Protein AF-A0A6B3F5H6-F1 (afdb_monomer_lite)

pLDDT: mean 73.58, std 11.64, range [49.06, 97.81]

Foldseek 3Di:
DVLVVQQVVQVVLLVVVQVCVVVVHDDALVVVQVVDPPPWWKWKFDPPDPIHIHHDDDPDDWRWDWDAHPNGIIMITIDDCVVVVVVVVVVVVVVVVVVVVVVVVVVVVVVVVCVVPVVPVVVVVVVVVD

Structure (mmCIF, N/CA/C/O backbone):
data_AF-A0A6B3F5H6-F1
#
_entry.id   AF-A0A6B3F5H6-F1
#
loop_
_atom_site.group_PDB
_atom_site.id
_atom_site.type_symbol
_atom_site.label_atom_id
_atom_site.label_alt_id
_atom_site.label_comp_id
_atom_site.label_asym_id
_atom_site.label_entity_id
_atom_site.l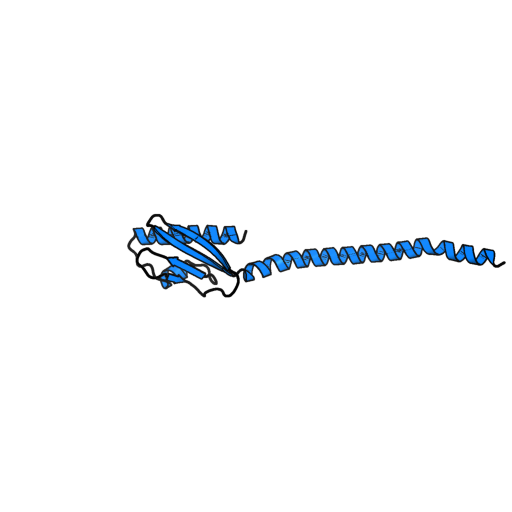abel_seq_id
_atom_site.pdbx_PDB_ins_code
_atom_site.Cartn_x
_atom_site.Cartn_y
_atom_site.Cartn_z
_atom_site.occupancy
_atom_site.B_iso_or_equiv
_atom_site.auth_seq_id
_atom_site.auth_comp_id
_atom_site.auth_asym_id
_atom_site.auth_atom_id
_atom_site.pdbx_PDB_model_num
ATOM 1 N N . SER A 1 1 ? 6.099 6.264 1.055 1.00 64.81 1 SER A N 1
ATOM 2 C CA . SER A 1 1 ? 6.000 4.924 0.421 1.00 64.81 1 SER A CA 1
ATOM 3 C C . SER A 1 1 ? 4.671 4.258 0.801 1.00 64.81 1 SER A C 1
ATOM 5 O O . SER A 1 1 ? 3.992 4.781 1.673 1.00 64.81 1 SER A O 1
ATOM 7 N N . ALA A 1 2 ? 4.244 3.155 0.161 1.00 65.62 2 ALA A N 1
ATOM 8 C CA . ALA A 1 2 ? 2.980 2.483 0.527 1.00 65.62 2 ALA A CA 1
ATOM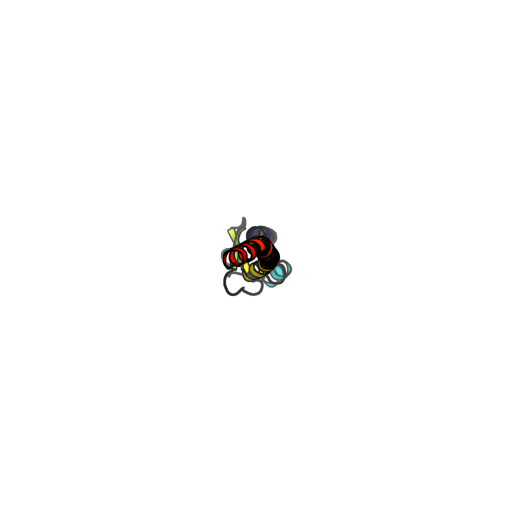 9 C C . ALA A 1 2 ? 2.983 1.979 1.984 1.00 65.62 2 ALA A C 1
ATOM 11 O O . ALA A 1 2 ? 1.969 2.083 2.662 1.00 65.62 2 ALA A O 1
ATOM 12 N N . GLN A 1 3 ? 4.147 1.536 2.476 1.00 67.75 3 GLN A N 1
ATOM 13 C CA . GLN A 1 3 ? 4.363 1.188 3.883 1.00 67.75 3 GLN A CA 1
ATOM 14 C C . GLN A 1 3 ? 4.172 2.402 4.809 1.00 67.75 3 GLN A C 1
ATOM 16 O O . GLN A 1 3 ? 3.402 2.347 5.752 1.00 67.75 3 GLN A O 1
ATOM 21 N N . GLU A 1 4 ? 4.787 3.539 4.482 1.00 70.44 4 GLU A N 1
ATOM 22 C CA . GLU A 1 4 ? 4.655 4.785 5.263 1.00 70.44 4 GLU A CA 1
ATOM 23 C C . GLU A 1 4 ? 3.205 5.265 5.399 1.00 70.44 4 GLU A C 1
ATOM 25 O O . GLU A 1 4 ? 2.834 5.839 6.421 1.00 70.44 4 GLU A O 1
ATOM 30 N N . ARG A 1 5 ? 2.380 5.045 4.365 1.00 70.69 5 ARG A N 1
ATOM 31 C CA . ARG A 1 5 ? 0.956 5.395 4.415 1.00 70.69 5 ARG A CA 1
ATOM 32 C C . ARG A 1 5 ? 0.195 4.503 5.389 1.00 70.69 5 ARG A C 1
ATOM 34 O O . ARG A 1 5 ? -0.552 5.036 6.199 1.00 70.69 5 ARG A O 1
ATOM 41 N N . VAL A 1 6 ? 0.381 3.179 5.326 1.00 74.19 6 VAL A N 1
ATOM 42 C CA . VAL A 1 6 ? -0.299 2.266 6.262 1.00 74.19 6 VAL A CA 1
ATOM 43 C C . VAL A 1 6 ? 0.185 2.456 7.697 1.00 74.19 6 VAL A C 1
ATOM 45 O O . VAL A 1 6 ? -0.627 2.362 8.610 1.00 74.19 6 VAL A O 1
ATOM 48 N N . ASP A 1 7 ? 1.460 2.796 7.899 1.00 73.50 7 ASP A N 1
ATOM 49 C CA . ASP A 1 7 ? 2.006 3.121 9.220 1.00 73.50 7 ASP A CA 1
ATOM 50 C C . ASP A 1 7 ? 1.370 4.412 9.768 1.00 73.50 7 ASP A C 1
ATOM 52 O O . ASP A 1 7 ? 0.857 4.430 10.885 1.00 73.50 7 ASP A O 1
ATOM 56 N N . SER A 1 8 ? 1.310 5.475 8.956 1.00 80.62 8 SER A N 1
ATOM 57 C CA . SER A 1 8 ? 0.677 6.747 9.349 1.00 80.62 8 SER A CA 1
ATOM 58 C C . SER A 1 8 ? -0.807 6.578 9.686 1.00 80.62 8 SER A C 1
ATOM 60 O O . SER A 1 8 ? -1.310 7.192 10.627 1.00 80.62 8 SER A O 1
ATOM 62 N N . GLU A 1 9 ? -1.514 5.728 8.941 1.00 76.69 9 GLU A N 1
ATOM 63 C CA . GLU A 1 9 ? -2.921 5.437 9.208 1.00 76.69 9 GLU A CA 1
ATOM 64 C C . GLU A 1 9 ? -3.129 4.532 10.421 1.00 76.69 9 GLU A C 1
ATOM 66 O O . GLU A 1 9 ? -4.072 4.750 11.179 1.00 76.69 9 GLU A O 1
ATOM 71 N N . ALA A 1 10 ? -2.241 3.567 10.672 1.00 77.56 10 ALA A N 1
ATOM 72 C CA . ALA A 1 10 ? -2.280 2.784 11.904 1.00 77.56 10 ALA A CA 1
ATOM 73 C C . ALA A 1 10 ? -2.126 3.690 13.137 1.00 77.56 10 ALA A C 1
ATOM 75 O O . ALA A 1 10 ? -2.899 3.556 14.085 1.00 77.56 10 ALA A O 1
ATOM 76 N N . VAL A 1 11 ? -1.215 4.669 13.090 1.00 82.81 11 VAL A N 1
ATOM 77 C CA . VAL A 1 11 ? -1.050 5.679 14.151 1.00 82.81 11 VAL A CA 1
ATOM 78 C C . VAL A 1 11 ? -2.315 6.530 14.315 1.00 82.81 11 VAL A C 1
ATOM 80 O O . VAL A 1 11 ? -2.778 6.737 15.439 1.00 82.81 11 VAL A O 1
ATOM 83 N N . ARG A 1 12 ? -2.917 6.996 13.211 1.00 82.62 12 ARG A N 1
ATOM 84 C CA . ARG A 1 12 ? -4.155 7.793 13.251 1.00 82.62 12 ARG A CA 1
ATOM 85 C C . ARG A 1 12 ? -5.312 7.010 13.873 1.00 82.62 12 ARG A C 1
ATOM 87 O O . ARG A 1 12 ? -5.997 7.528 14.752 1.00 82.62 12 ARG A O 1
ATOM 94 N N . LEU A 1 13 ? -5.509 5.763 13.447 1.00 80.31 13 LEU A N 1
ATOM 95 C CA . LEU A 1 13 ? -6.569 4.895 13.957 1.00 80.31 13 LEU A CA 1
ATOM 96 C C . LEU A 1 13 ? -6.367 4.548 15.434 1.00 80.31 13 LEU A C 1
ATOM 98 O O . LEU A 1 13 ? -7.345 4.560 16.176 1.00 80.31 13 LEU A O 1
ATOM 102 N N . VAL A 1 14 ? -5.129 4.301 15.882 1.00 82.25 14 VAL A N 1
ATOM 103 C CA . VAL A 1 14 ? -4.830 4.127 17.314 1.00 82.25 14 VAL A CA 1
ATOM 104 C C . VAL A 1 14 ? -5.223 5.367 18.107 1.00 82.25 14 VAL A C 1
ATOM 106 O O . VAL A 1 14 ? -5.924 5.233 19.099 1.00 82.25 14 VAL A O 1
ATOM 109 N N . SER A 1 15 ? -4.861 6.570 17.653 1.00 81.19 15 SER A N 1
ATOM 110 C CA . SER A 1 15 ? -5.198 7.808 18.370 1.00 81.19 15 SER A CA 1
ATOM 111 C C . SER A 1 15 ? -6.713 8.040 18.489 1.00 81.19 15 SER A C 1
ATOM 113 O O . SER A 1 15 ? -7.195 8.495 19.529 1.00 81.19 15 SER A O 1
ATOM 115 N N . ILE A 1 16 ? -7.484 7.683 17.454 1.00 80.69 16 ILE A N 1
ATOM 116 C CA . ILE A 1 16 ? -8.955 7.754 17.481 1.00 80.69 16 ILE A CA 1
ATOM 117 C C . ILE A 1 16 ? -9.534 6.722 18.457 1.00 80.69 16 ILE A C 1
ATOM 119 O O . ILE A 1 16 ? -10.451 7.038 19.216 1.00 80.69 16 ILE A O 1
ATOM 123 N N . VAL A 1 17 ? -9.015 5.492 18.435 1.00 80.25 17 VAL A N 1
ATOM 124 C CA . VAL A 1 17 ? -9.451 4.411 19.331 1.00 80.25 17 VAL A CA 1
ATOM 125 C C . VAL A 1 17 ? -9.141 4.753 20.789 1.00 80.25 17 VAL A C 1
ATOM 127 O O . VAL A 1 17 ? -10.027 4.618 21.629 1.00 80.25 17 VAL A O 1
ATOM 130 N N . ASP A 1 18 ? -7.943 5.260 21.069 1.00 79.06 18 ASP A N 1
ATOM 131 C CA . ASP A 1 18 ? -7.502 5.682 22.400 1.00 79.06 18 ASP A CA 1
ATOM 132 C C . ASP A 1 18 ? -8.368 6.833 22.941 1.00 79.06 18 ASP A C 1
ATOM 134 O O . ASP A 1 18 ? -8.939 6.739 24.028 1.00 79.06 18 ASP A O 1
ATOM 138 N N . SER A 1 19 ? -8.618 7.862 22.121 1.00 78.62 19 SER A N 1
ATOM 139 C CA . SER A 1 19 ? -9.503 8.981 22.487 1.00 78.62 19 SER A CA 1
ATOM 140 C C . SER A 1 19 ? -10.921 8.519 22.856 1.00 78.62 19 SER A C 1
ATOM 142 O O . SER A 1 19 ? -11.530 9.052 23.784 1.00 78.62 19 SER A O 1
ATOM 144 N N . ARG A 1 20 ? -11.456 7.511 22.153 1.00 75.25 20 ARG A N 1
ATOM 145 C CA . ARG A 1 20 ? -12.794 6.954 22.425 1.00 75.25 20 ARG A CA 1
ATOM 146 C C . ARG A 1 20 ? -12.820 6.005 23.621 1.00 75.25 20 ARG A C 1
ATOM 148 O O . ARG A 1 20 ? -13.818 5.980 24.336 1.00 75.25 20 ARG A O 1
ATOM 155 N N . LEU A 1 21 ? -11.740 5.258 23.855 1.00 76.31 21 LEU A N 1
ATOM 156 C CA . LEU A 1 21 ? -11.552 4.447 25.062 1.00 76.31 21 LEU A CA 1
ATOM 157 C C . LEU A 1 21 ? -11.557 5.327 26.313 1.00 76.31 21 LEU A C 1
ATOM 159 O O . LEU A 1 21 ? -12.248 5.001 27.276 1.00 76.31 21 LEU A O 1
ATOM 163 N N . ILE A 1 22 ? -10.844 6.457 26.271 1.00 73.75 22 ILE A N 1
ATOM 164 C CA . ILE A 1 22 ? -10.806 7.448 27.356 1.00 73.75 22 ILE A CA 1
ATOM 165 C C . ILE A 1 22 ? -12.197 8.050 27.606 1.00 73.75 22 ILE A C 1
ATOM 167 O O . ILE A 1 22 ? -12.560 8.306 28.752 1.00 73.75 22 ILE A O 1
ATOM 171 N N . ALA A 1 23 ? -12.987 8.255 26.550 1.00 73.25 23 ALA A N 1
ATOM 172 C CA . ALA A 1 23 ? -14.342 8.798 26.635 1.00 73.25 23 ALA A CA 1
ATOM 173 C C . ALA A 1 23 ? -15.424 7.765 27.031 1.00 73.25 23 ALA A C 1
ATOM 175 O O . ALA A 1 23 ? -16.599 8.122 27.082 1.00 73.25 23 ALA A O 1
ATOM 176 N N . GLU A 1 24 ? -15.056 6.499 27.285 1.00 64.94 24 GLU A N 1
ATOM 177 C CA . GLU A 1 24 ? -15.977 5.371 27.531 1.00 64.94 24 GLU A CA 1
ATOM 178 C C . GLU A 1 24 ? -17.055 5.190 26.439 1.00 64.94 24 GLU A C 1
ATOM 180 O O . GLU A 1 24 ? -18.119 4.602 26.660 1.00 64.94 24 GLU A O 1
ATOM 185 N N . GLU A 1 25 ? -16.784 5.672 25.225 1.00 67.44 25 GLU A N 1
ATOM 186 C CA . GLU A 1 25 ? -17.715 5.560 24.108 1.00 67.44 25 GLU A CA 1
ATOM 187 C C . GLU A 1 25 ? -17.730 4.136 23.535 1.00 67.44 25 GLU A C 1
ATOM 189 O O . GLU A 1 25 ? -16.749 3.388 23.582 1.00 67.44 25 GLU A O 1
ATOM 194 N N . GLN A 1 26 ? -18.866 3.735 22.955 1.00 68.31 26 GLN A N 1
ATOM 195 C CA . GLN A 1 26 ? -18.965 2.424 22.321 1.00 68.31 26 GLN A CA 1
ATOM 196 C C . GLN A 1 26 ? -18.099 2.369 21.061 1.00 68.31 26 GLN A C 1
ATOM 198 O O . GLN A 1 26 ? -18.303 3.120 20.112 1.00 68.31 26 GLN A O 1
ATOM 203 N N . ILE A 1 27 ? -17.158 1.426 21.037 1.00 69.12 27 ILE A N 1
ATOM 204 C CA . ILE A 1 27 ? -16.327 1.141 19.869 1.00 69.12 27 ILE A CA 1
ATOM 205 C C . ILE A 1 27 ? -16.995 0.017 19.079 1.00 69.12 27 ILE A C 1
ATOM 207 O O . ILE A 1 27 ? -16.937 -1.151 19.468 1.00 69.12 27 ILE A O 1
ATOM 211 N N . THR A 1 28 ? -17.651 0.377 17.977 1.00 70.38 28 THR A N 1
ATOM 212 C CA . THR A 1 28 ? -18.288 -0.559 17.040 1.00 70.38 28 THR A CA 1
ATOM 213 C C . THR A 1 28 ? -17.707 -0.406 15.637 1.00 70.38 28 THR A C 1
ATOM 215 O O . THR A 1 28 ? -17.124 0.623 15.288 1.00 70.38 28 THR A O 1
ATOM 218 N N . SER A 1 29 ? -17.862 -1.445 14.813 1.00 69.88 29 SER A N 1
ATOM 219 C CA . SER A 1 29 ? -17.398 -1.442 13.422 1.00 69.88 29 SER A CA 1
ATOM 220 C C . SER A 1 29 ? -18.057 -0.348 12.579 1.00 69.88 29 SER A C 1
ATOM 222 O O . SER A 1 29 ? -17.409 0.174 11.681 1.00 69.88 29 SER A O 1
ATOM 224 N N . GLU A 1 30 ? -19.306 0.029 12.869 1.00 69.88 30 GLU A N 1
ATOM 225 C CA . GLU A 1 30 ? -20.026 1.100 12.164 1.00 69.88 30 GLU A CA 1
ATOM 226 C C . GLU A 1 30 ? -19.425 2.479 12.437 1.00 69.88 30 GLU A C 1
ATOM 228 O O . GLU A 1 30 ? -19.160 3.217 11.495 1.00 69.88 30 GLU A O 1
ATOM 233 N N . ILE A 1 31 ? -19.107 2.796 13.696 1.00 71.94 31 ILE A N 1
ATOM 234 C CA . ILE A 1 31 ? -18.503 4.088 14.062 1.00 71.94 31 ILE A CA 1
ATOM 235 C C . ILE A 1 31 ? -17.094 4.217 13.476 1.00 71.94 31 ILE A C 1
ATOM 237 O O . ILE A 1 31 ? -16.686 5.292 13.039 1.00 71.94 31 ILE A O 1
ATOM 241 N N . LEU A 1 32 ? -16.338 3.117 13.471 1.00 71.31 32 LEU A N 1
ATOM 242 C CA . LEU A 1 32 ? -14.990 3.106 12.911 1.00 71.31 32 LEU A CA 1
ATOM 243 C C . LEU A 1 32 ? -14.992 3.074 11.379 1.00 71.31 32 LEU A C 1
ATOM 245 O O . LEU A 1 32 ? -14.034 3.545 10.774 1.00 71.31 32 LEU A O 1
ATOM 249 N N . ARG A 1 33 ? -16.055 2.572 10.736 1.00 70.06 33 ARG A N 1
ATOM 250 C CA . ARG A 1 33 ? -16.186 2.573 9.272 1.00 70.06 33 ARG A CA 1
ATOM 251 C C . ARG A 1 33 ? -16.214 3.992 8.706 1.00 70.06 33 ARG A C 1
ATOM 253 O O . ARG A 1 33 ? -15.579 4.213 7.685 1.00 70.06 33 ARG A O 1
ATOM 260 N N . ASP A 1 34 ? -16.844 4.941 9.396 1.00 69.88 34 ASP A N 1
ATOM 261 C CA . ASP A 1 34 ? -16.865 6.356 8.986 1.00 69.88 34 ASP A CA 1
ATOM 262 C C . ASP A 1 34 ? -15.498 7.054 9.131 1.00 69.88 34 ASP A C 1
ATOM 264 O O . ASP A 1 34 ? -15.314 8.172 8.654 1.00 69.88 34 ASP A O 1
ATOM 268 N N . GLN A 1 35 ? -14.538 6.421 9.813 1.00 68.12 35 GLN A N 1
ATOM 269 C CA . GLN A 1 35 ? -13.195 6.959 10.058 1.00 68.12 35 GLN A CA 1
ATOM 270 C C . GLN A 1 35 ? -12.108 6.271 9.221 1.00 68.12 35 GLN A C 1
ATOM 272 O O . GLN A 1 35 ? -10.970 6.734 9.195 1.00 68.12 35 GLN A O 1
ATOM 277 N N . VAL A 1 36 ? -12.434 5.163 8.551 1.00 67.31 36 VAL A N 1
ATOM 278 C CA . VAL A 1 36 ? -11.514 4.436 7.670 1.00 67.31 36 VAL A CA 1
ATOM 279 C C . VAL A 1 36 ? -11.784 4.871 6.230 1.00 67.31 36 VAL A C 1
ATOM 281 O O . VAL A 1 36 ? -12.918 4.792 5.768 1.00 67.31 36 VAL A O 1
ATOM 284 N N . GLU A 1 37 ? -10.746 5.316 5.511 1.00 65.12 37 GLU A N 1
ATOM 285 C CA . GLU A 1 37 ? -10.867 5.683 4.091 1.00 65.12 37 GLU A CA 1
ATOM 286 C C . GLU A 1 37 ? -11.519 4.554 3.267 1.00 65.12 37 GLU A C 1
ATOM 288 O O . GLU A 1 37 ? -11.209 3.368 3.445 1.00 65.12 37 GLU A O 1
ATOM 293 N N . GLU A 1 38 ? -12.417 4.930 2.347 1.00 65.12 38 GLU A N 1
ATOM 294 C CA . GLU A 1 38 ? -13.160 3.988 1.505 1.00 65.12 38 GLU A CA 1
ATOM 295 C C . GLU A 1 38 ? -12.219 3.008 0.780 1.00 65.12 38 GLU A C 1
ATOM 297 O O . GLU A 1 38 ? -11.224 3.394 0.166 1.00 65.12 38 GLU A O 1
ATOM 302 N N . GLY A 1 39 ? -12.543 1.711 0.849 1.00 63.03 39 GLY A N 1
ATOM 303 C CA . GLY A 1 39 ? -11.789 0.641 0.184 1.00 63.03 39 GLY A CA 1
ATOM 304 C C . GLY A 1 39 ? -10.677 -0.014 1.012 1.00 63.03 39 GLY A C 1
ATOM 305 O O . GLY A 1 39 ? -10.003 -0.908 0.498 1.00 63.03 39 GLY A O 1
ATOM 306 N N . ARG A 1 40 ? -10.486 0.371 2.281 1.00 69.75 40 ARG A N 1
ATOM 307 C CA . ARG A 1 40 ? -9.465 -0.222 3.165 1.00 69.75 40 ARG A CA 1
ATOM 308 C C . ARG A 1 40 ? -10.033 -1.201 4.187 1.00 69.75 40 ARG A C 1
ATOM 310 O O . ARG A 1 40 ? -11.224 -1.186 4.495 1.00 69.75 40 ARG A O 1
ATOM 317 N N . TYR A 1 41 ? -9.155 -2.062 4.701 1.00 75.50 41 TYR A N 1
ATOM 318 C CA . TYR A 1 41 ? -9.476 -3.033 5.739 1.00 75.50 41 TYR A CA 1
ATOM 319 C C . TYR A 1 41 ? -8.652 -2.771 6.996 1.00 75.50 41 TYR A C 1
ATOM 321 O O . TYR A 1 41 ? -7.430 -2.631 6.946 1.00 75.50 41 TYR A O 1
ATOM 329 N N . ALA A 1 42 ? -9.326 -2.715 8.138 1.00 78.38 42 ALA A N 1
ATOM 330 C CA . ALA A 1 42 ? -8.687 -2.540 9.433 1.00 78.38 42 ALA A CA 1
ATOM 331 C C . ALA A 1 42 ? -9.260 -3.534 10.442 1.00 78.38 42 ALA A C 1
ATOM 333 O O . ALA A 1 42 ? -10.446 -3.854 10.432 1.00 78.38 42 ALA A O 1
ATOM 334 N N . VAL A 1 43 ? -8.400 -4.021 11.327 1.00 82.25 43 VAL A N 1
ATOM 335 C CA . VAL A 1 43 ? -8.730 -4.936 12.415 1.00 82.25 43 VAL A CA 1
ATOM 336 C C . VAL A 1 43 ? -8.275 -4.302 13.716 1.00 82.25 43 VAL A C 1
ATOM 338 O O . VAL A 1 43 ? -7.079 -4.180 13.979 1.00 82.25 43 VAL A O 1
ATOM 341 N N . VAL A 1 44 ? -9.229 -3.945 14.565 1.00 80.00 44 VAL A N 1
ATOM 342 C CA . VAL A 1 44 ? -8.951 -3.436 15.908 1.00 80.00 44 VAL A CA 1
ATOM 34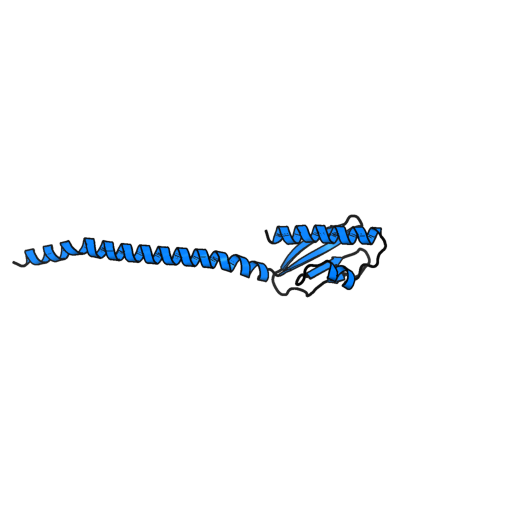3 C C . VAL A 1 44 ? -9.060 -4.584 16.903 1.00 80.00 44 VAL A C 1
ATOM 345 O O . VAL A 1 44 ? -10.079 -5.267 16.985 1.00 80.00 44 VAL A O 1
ATOM 348 N N . ARG A 1 45 ? -8.001 -4.816 17.675 1.00 79.81 45 ARG A N 1
ATOM 349 C CA . ARG A 1 45 ? -7.949 -5.810 18.750 1.00 79.81 45 ARG A CA 1
ATOM 350 C C . ARG A 1 45 ? -7.878 -5.101 20.092 1.00 79.81 45 ARG A C 1
ATOM 352 O O . ARG A 1 45 ? -6.837 -4.557 20.454 1.00 79.81 45 ARG A O 1
ATOM 359 N N . LEU A 1 46 ? -8.967 -5.172 20.849 1.00 77.31 46 LEU A N 1
ATOM 360 C CA . LEU A 1 46 ? -9.003 -4.703 22.230 1.00 77.31 46 LEU A CA 1
ATOM 361 C C . LEU A 1 46 ? -8.761 -5.864 23.198 1.00 77.31 46 LEU A C 1
ATOM 363 O O . LEU A 1 46 ? -9.096 -7.020 22.922 1.00 77.31 46 LEU A O 1
ATOM 367 N N . ARG A 1 47 ? -8.194 -5.558 24.365 1.00 71.38 47 ARG A N 1
ATOM 368 C CA . ARG A 1 47 ? -7.999 -6.546 25.429 1.00 71.38 47 ARG A CA 1
ATOM 369 C C . ARG A 1 47 ? -9.370 -7.017 25.939 1.00 71.38 47 ARG A C 1
ATOM 371 O O . ARG A 1 47 ? -10.231 -6.200 26.247 1.00 71.38 47 ARG A O 1
ATOM 378 N N . ASN A 1 48 ? -9.575 -8.334 26.026 1.00 71.00 48 ASN A N 1
ATOM 379 C CA . ASN A 1 48 ? -10.824 -8.979 26.474 1.00 71.00 48 ASN A CA 1
ATOM 380 C C . ASN A 1 48 ? -12.068 -8.741 25.594 1.00 71.00 48 ASN A C 1
ATOM 382 O O . ASN A 1 48 ? -13.193 -8.935 26.055 1.00 71.00 48 ASN A O 1
ATOM 386 N N . ARG A 1 49 ? -11.897 -8.347 24.328 1.00 74.50 49 ARG A N 1
ATOM 387 C CA . ARG A 1 49 ? -12.996 -8.215 23.358 1.00 74.50 49 ARG A CA 1
ATOM 388 C C . ARG A 1 49 ? -12.667 -8.994 22.081 1.00 74.50 49 ARG A C 1
ATOM 390 O O . ARG A 1 49 ? -11.488 -9.161 21.761 1.00 74.50 49 ARG A O 1
ATOM 397 N N . PRO A 1 50 ? -13.682 -9.469 21.338 1.00 74.75 50 PRO A N 1
ATOM 398 C CA . PRO A 1 50 ? -13.451 -10.004 20.005 1.00 74.75 50 PRO A CA 1
ATOM 399 C C . PRO A 1 50 ? -12.871 -8.915 19.081 1.00 74.75 50 PRO A C 1
ATOM 401 O O . PRO A 1 50 ? -13.187 -7.735 19.260 1.00 74.75 50 PRO A O 1
ATOM 404 N N . PRO A 1 51 ? -12.019 -9.292 18.110 1.00 79.50 51 PRO A N 1
ATOM 405 C CA . PRO A 1 51 ? -11.498 -8.361 17.118 1.00 79.50 51 PRO A CA 1
ATOM 406 C C . PRO A 1 51 ? -12.640 -7.721 16.326 1.00 79.50 51 PRO A C 1
ATOM 408 O O . PRO A 1 51 ? -13.581 -8.401 15.919 1.00 79.50 51 PRO A O 1
ATOM 411 N N . ILE A 1 52 ? -12.534 -6.415 16.103 1.00 79.38 52 ILE A N 1
ATOM 412 C CA . ILE A 1 52 ? -13.482 -5.636 15.312 1.00 79.38 52 ILE A CA 1
ATOM 413 C C . ILE A 1 52 ? -12.886 -5.477 13.918 1.00 79.38 52 ILE A C 1
ATOM 415 O O . ILE A 1 52 ? -11.850 -4.834 13.754 1.00 79.38 52 ILE A O 1
ATOM 419 N N . GLU A 1 53 ? -13.532 -6.081 12.928 1.00 81.19 53 GLU A N 1
ATOM 420 C CA . GLU A 1 53 ? -13.151 -5.970 11.521 1.00 81.19 53 GLU A CA 1
ATOM 421 C C . GLU A 1 53 ? -13.931 -4.830 10.856 1.00 81.19 53 GLU A C 1
ATOM 423 O O . GLU A 1 53 ? -15.144 -4.690 11.036 1.00 81.19 53 GLU A O 1
ATOM 428 N N . ILE A 1 54 ? -13.224 -3.999 10.095 1.00 81.12 54 ILE A N 1
ATOM 429 C CA . ILE A 1 54 ? -13.760 -2.824 9.411 1.00 81.12 54 ILE A CA 1
ATOM 430 C C . ILE A 1 54 ? -13.396 -2.935 7.935 1.00 81.12 54 ILE A C 1
ATOM 432 O O . ILE A 1 54 ? -12.240 -3.169 7.588 1.00 81.12 54 ILE A O 1
ATOM 436 N N . GLY A 1 55 ? -14.386 -2.738 7.066 1.00 78.06 55 GLY A N 1
ATOM 437 C CA . GLY A 1 55 ? -14.212 -2.811 5.616 1.00 78.06 55 GLY A CA 1
ATOM 438 C C . GLY A 1 55 ? -14.293 -4.234 5.059 1.00 78.06 55 GLY A C 1
ATOM 439 O O . GLY A 1 55 ? -14.888 -5.120 5.670 1.00 78.06 55 GLY A O 1
ATOM 440 N N . SER A 1 56 ? -13.741 -4.434 3.860 1.00 76.25 56 SER A N 1
ATOM 441 C CA . SER A 1 56 ? -13.733 -5.732 3.167 1.00 76.25 56 SER A CA 1
ATOM 442 C C . SER A 1 56 ? -12.341 -6.338 3.210 1.00 76.25 56 SER A C 1
ATOM 444 O O . SER A 1 56 ? -11.393 -5.703 2.754 1.00 76.25 56 SER A O 1
ATOM 446 N N . ARG A 1 57 ? -12.216 -7.568 3.722 1.00 72.69 57 ARG A N 1
ATOM 447 C CA . ARG A 1 57 ? -10.922 -8.246 3.832 1.00 72.69 57 ARG A CA 1
ATOM 448 C C . ARG A 1 57 ? -10.253 -8.369 2.451 1.00 72.69 57 ARG A C 1
ATOM 450 O O . ARG A 1 57 ? -10.836 -8.999 1.564 1.00 72.69 57 ARG A O 1
ATOM 457 N N . PRO A 1 58 ? -9.041 -7.822 2.259 1.00 71.06 58 PRO A N 1
ATOM 458 C CA . PRO A 1 58 ? -8.311 -7.970 1.010 1.00 71.06 58 PRO A CA 1
ATOM 459 C C . PRO A 1 58 ? -7.898 -9.431 0.794 1.00 71.06 58 PRO A C 1
ATOM 461 O O . PRO A 1 58 ? -7.491 -10.130 1.722 1.00 71.06 58 PRO A O 1
ATOM 464 N N . GLY A 1 59 ? -8.008 -9.902 -0.448 1.00 64.31 59 GLY A N 1
ATOM 465 C CA . GLY A 1 59 ? -7.482 -11.202 -0.863 1.00 64.31 59 GLY A CA 1
ATOM 466 C C . GLY A 1 59 ? -6.043 -11.092 -1.373 1.00 64.31 59 GLY A C 1
ATOM 467 O O . GLY A 1 59 ? -5.690 -10.107 -2.018 1.00 64.31 59 GLY A O 1
ATOM 468 N N . GLY A 1 60 ? -5.230 -12.126 -1.137 1.00 68.56 60 GLY A N 1
ATOM 469 C CA . GLY A 1 60 ? -3.861 -12.222 -1.660 1.00 68.56 60 GLY A CA 1
ATOM 470 C C . GLY A 1 60 ? -2.798 -11.577 -0.765 1.00 68.56 60 GLY A C 1
ATOM 471 O O . GLY A 1 60 ? -2.916 -11.590 0.458 1.00 68.56 60 GLY A O 1
ATOM 472 N N . ASP A 1 61 ? -1.735 -11.052 -1.380 1.00 64.06 61 ASP A N 1
ATOM 473 C CA . ASP A 1 61 ? -0.644 -10.394 -0.661 1.00 64.06 61 ASP A CA 1
ATOM 474 C C . ASP A 1 61 ? -1.077 -9.016 -0.136 1.00 64.06 61 ASP A C 1
ATOM 476 O O . ASP A 1 61 ? -1.499 -8.138 -0.895 1.00 64.06 61 ASP A O 1
ATOM 480 N N . VAL A 1 62 ? -0.910 -8.799 1.167 1.00 75.56 62 VAL A N 1
ATOM 481 C CA . VAL A 1 62 ? -1.292 -7.559 1.857 1.00 75.56 62 VAL A CA 1
ATOM 482 C C . VAL A 1 62 ? -0.071 -6.864 2.448 1.00 75.56 62 VAL A C 1
ATOM 484 O O . VAL A 1 62 ? 0.882 -7.510 2.891 1.00 75.56 62 VAL A O 1
ATOM 487 N N . ILE A 1 63 ? -0.092 -5.534 2.452 1.00 70.94 63 ILE A N 1
ATOM 488 C CA . ILE A 1 63 ? 0.794 -4.722 3.285 1.00 70.94 63 ILE A CA 1
ATOM 489 C C . ILE A 1 63 ? 0.070 -4.526 4.609 1.00 70.94 63 ILE A C 1
ATOM 491 O O . ILE A 1 63 ? -1.087 -4.115 4.617 1.00 70.94 63 ILE A O 1
ATOM 495 N N . LYS A 1 64 ? 0.736 -4.841 5.718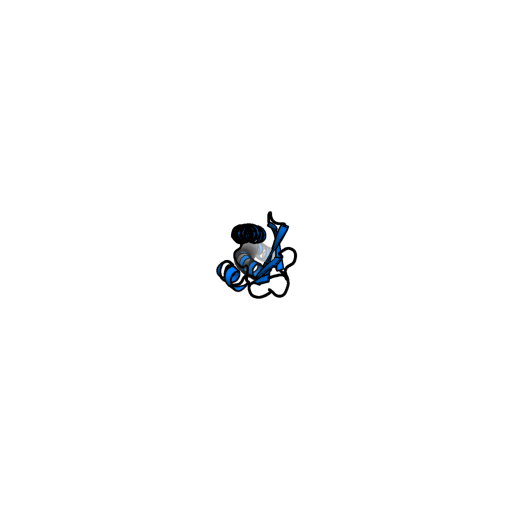 1.00 75.62 64 LYS A N 1
ATOM 496 C CA . LYS A 1 64 ? 0.167 -4.714 7.060 1.00 75.62 64 LYS A CA 1
ATOM 497 C C . LYS A 1 64 ? 1.010 -3.778 7.911 1.00 75.62 64 LYS A C 1
ATOM 499 O O . LYS A 1 64 ? 2.236 -3.884 7.907 1.00 75.62 64 LYS A O 1
ATOM 504 N N . ALA A 1 65 ? 0.339 -2.924 8.667 1.00 76.38 65 ALA A N 1
ATOM 505 C CA . ALA A 1 65 ? 0.917 -2.149 9.755 1.00 76.38 65 ALA A CA 1
ATOM 506 C C . ALA A 1 65 ? 0.206 -2.540 11.050 1.00 76.38 65 ALA A C 1
ATOM 508 O O . ALA A 1 65 ? -0.976 -2.888 11.040 1.00 76.38 65 ALA A O 1
ATOM 509 N N . THR A 1 66 ? 0.925 -2.574 12.168 1.00 78.94 66 THR A N 1
ATOM 510 C CA . THR A 1 66 ? 0.327 -2.858 13.477 1.00 78.94 66 THR A CA 1
ATOM 511 C C . THR A 1 66 ? 0.864 -1.881 14.490 1.00 78.94 66 THR A C 1
ATOM 513 O O . THR A 1 66 ? 2.059 -1.897 14.765 1.00 78.94 66 THR A O 1
ATOM 516 N N . GLU A 1 67 ? -0.040 -1.112 15.080 1.00 80.44 67 GLU A N 1
ATOM 517 C CA . GLU A 1 67 ? 0.274 -0.173 16.144 1.00 80.44 67 GLU A CA 1
ATOM 518 C C . GLU A 1 67 ? -0.400 -0.572 17.451 1.00 80.44 67 GLU A C 1
ATOM 520 O O . GLU A 1 67 ? -1.440 -1.239 17.464 1.00 80.44 67 GLU A O 1
ATOM 525 N N . ARG A 1 68 ? 0.240 -0.214 18.565 1.00 81.12 68 ARG A N 1
ATOM 526 C CA . ARG A 1 68 ? -0.270 -0.472 19.916 1.00 81.12 68 ARG A CA 1
ATOM 527 C C . ARG A 1 68 ? -0.646 0.845 20.571 1.00 81.12 68 ARG A C 1
ATOM 529 O O . ARG A 1 68 ? 0.142 1.782 20.523 1.00 81.12 68 ARG A O 1
ATOM 536 N N . GLY A 1 69 ? -1.819 0.881 21.186 1.00 75.06 69 GLY A N 1
ATOM 537 C CA . GLY A 1 69 ? -2.254 2.022 21.983 1.00 75.06 69 GLY A CA 1
ATOM 538 C C . GLY A 1 69 ? -1.822 1.925 23.442 1.00 75.06 69 GLY A C 1
ATOM 539 O O . GLY A 1 69 ? -1.275 0.908 23.891 1.00 75.06 69 GLY A O 1
ATOM 540 N N . GLU A 1 70 ? -2.049 3.009 24.181 1.00 74.88 70 GLU A N 1
ATOM 541 C CA . GLU A 1 70 ? -1.568 3.184 25.554 1.00 74.88 70 GLU A CA 1
ATOM 542 C C . GLU A 1 70 ? -2.337 2.317 26.563 1.00 74.88 70 GLU A C 1
ATOM 544 O O . GLU A 1 70 ? -1.755 1.829 27.536 1.00 74.88 70 GLU A O 1
ATOM 549 N N . ALA A 1 71 ? -3.613 2.022 26.296 1.00 67.88 71 ALA A N 1
ATOM 550 C CA . ALA A 1 71 ? -4.444 1.149 27.127 1.00 67.88 71 ALA A CA 1
ATOM 551 C C . ALA A 1 71 ? -4.212 -0.359 26.862 1.00 67.88 71 ALA A C 1
ATOM 553 O O . ALA A 1 71 ? -4.816 -1.226 27.510 1.00 67.88 71 ALA A O 1
ATOM 554 N N . GLY A 1 72 ? -3.280 -0.707 25.967 1.00 69.75 72 GLY A N 1
ATOM 555 C CA . GLY A 1 72 ? -2.876 -2.083 25.672 1.00 69.75 72 GLY A CA 1
ATOM 556 C C . GLY A 1 72 ? -3.713 -2.781 24.595 1.00 69.75 72 GLY A C 1
ATOM 557 O O . GLY A 1 72 ? -3.682 -4.015 24.502 1.00 69.75 72 GLY A O 1
ATOM 558 N N . GLU A 1 73 ? -4.455 -2.012 23.808 1.00 76.75 73 GLU A N 1
ATOM 559 C CA . GLU A 1 73 ? -5.085 -2.381 22.548 1.00 76.75 73 GLU A CA 1
ATOM 560 C C . GLU A 1 73 ? -4.083 -2.362 21.384 1.00 76.75 73 GLU A C 1
ATOM 562 O O . GLU A 1 73 ? -3.001 -1.778 21.451 1.00 76.75 73 GLU A O 1
ATOM 567 N N . SER A 1 74 ? -4.434 -3.043 20.297 1.00 77.50 74 SER A N 1
ATOM 568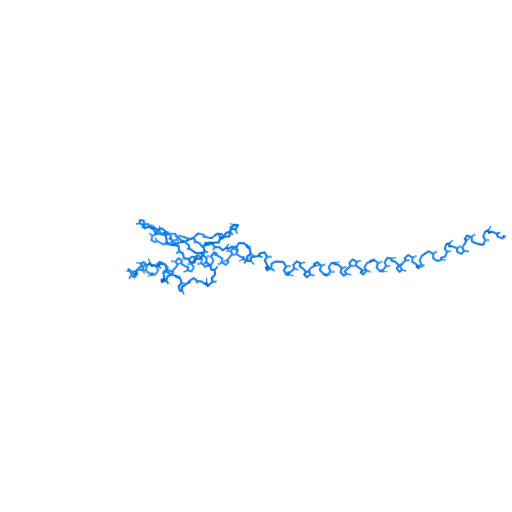 C CA . SER A 1 74 ? -3.639 -3.038 19.070 1.00 77.50 74 SER A CA 1
ATOM 569 C C . SER A 1 74 ? -4.527 -2.865 17.852 1.00 77.50 74 SER A C 1
ATOM 571 O O . SER A 1 74 ? -5.575 -3.499 17.740 1.00 77.50 74 SER A O 1
ATOM 573 N N . VAL A 1 75 ?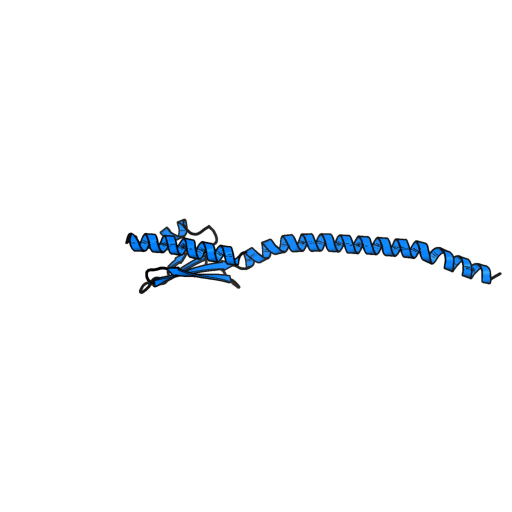 -4.094 -2.025 16.925 1.00 77.69 75 VAL A N 1
ATOM 574 C CA . VAL A 1 75 ? -4.765 -1.781 15.655 1.00 77.69 75 VAL A CA 1
ATOM 575 C C . VAL A 1 75 ? -3.883 -2.340 14.554 1.00 77.69 75 VAL A C 1
ATOM 577 O O . VAL A 1 75 ? -2.720 -1.970 14.425 1.00 77.69 75 VAL A O 1
ATOM 580 N N . THR A 1 76 ? -4.431 -3.250 13.759 1.00 78.62 76 THR A N 1
ATOM 581 C CA . THR A 1 76 ? -3.789 -3.770 12.555 1.00 78.62 76 THR A CA 1
ATOM 582 C C . THR A 1 76 ? -4.522 -3.215 11.346 1.00 78.62 76 THR A C 1
ATOM 584 O O . THR A 1 76 ? -5.717 -3.442 11.197 1.00 78.62 76 THR A O 1
ATOM 587 N N . VAL A 1 77 ? -3.816 -2.519 10.465 1.00 77.06 77 VAL A N 1
ATOM 588 C CA . VAL A 1 77 ? -4.363 -2.025 9.196 1.00 77.06 77 VAL A CA 1
ATOM 589 C C . VAL A 1 77 ? -3.778 -2.867 8.074 1.00 77.06 77 VAL A C 1
ATOM 591 O O . VAL A 1 77 ? -2.566 -3.096 8.054 1.00 77.06 77 VAL A O 1
ATOM 594 N N . GLU A 1 78 ? -4.620 -3.344 7.158 1.00 73.75 78 GLU A N 1
ATOM 595 C CA . GLU A 1 78 ? -4.184 -4.120 5.998 1.00 73.75 78 GLU A CA 1
ATOM 596 C C . GLU A 1 78 ? -4.629 -3.429 4.702 1.00 73.75 78 GLU A C 1
ATOM 598 O O . GLU A 1 78 ? -5.801 -3.103 4.506 1.00 73.75 78 GLU A O 1
ATOM 603 N N . GLU A 1 79 ? -3.682 -3.231 3.787 1.00 66.06 79 GLU A N 1
ATOM 604 C CA . GLU A 1 79 ? -3.925 -2.682 2.453 1.00 66.06 79 GLU A CA 1
ATOM 605 C C . GLU A 1 79 ? -3.524 -3.722 1.387 1.00 66.06 79 GLU A C 1
ATOM 607 O O . GLU A 1 79 ? -2.439 -4.312 1.475 1.00 66.06 79 GLU A O 1
ATOM 612 N N . PRO A 1 80 ? -4.363 -3.987 0.368 1.00 64.56 80 PRO A N 1
ATOM 613 C CA . PRO A 1 80 ? -4.019 -4.927 -0.697 1.00 64.56 80 PRO A CA 1
ATOM 614 C C . PRO A 1 80 ? -2.806 -4.443 -1.512 1.00 64.56 80 PRO A C 1
ATOM 616 O O . PRO A 1 80 ? -2.787 -3.322 -2.021 1.00 64.56 80 PRO A O 1
ATOM 619 N N . ARG A 1 81 ? -1.804 -5.313 -1.738 1.00 60.34 81 ARG A N 1
ATOM 620 C CA . ARG A 1 81 ? -0.627 -4.982 -2.577 1.00 60.34 81 ARG A CA 1
ATOM 621 C C . ARG A 1 81 ? -0.973 -4.720 -4.044 1.00 60.34 81 ARG A C 1
ATOM 623 O O . ARG A 1 81 ? -0.183 -4.083 -4.743 1.00 60.34 81 ARG A O 1
ATOM 630 N N . SER A 1 82 ? -2.137 -5.179 -4.507 1.00 52.50 82 SER A N 1
ATOM 631 C CA . SER A 1 82 ? -2.605 -5.006 -5.888 1.00 52.50 82 SER A CA 1
ATOM 632 C C . SER A 1 82 ? -2.839 -3.544 -6.279 1.00 52.50 82 SER A C 1
ATOM 634 O O . SER A 1 82 ? -2.686 -3.200 -7.451 1.00 52.50 82 SER A O 1
ATOM 636 N N . GLU A 1 83 ? -3.156 -2.667 -5.321 1.00 51.94 83 GLU A N 1
ATOM 637 C CA . GLU A 1 83 ? -3.262 -1.219 -5.566 1.00 51.94 83 GLU A CA 1
ATOM 638 C C . GLU A 1 83 ? -1.882 -0.597 -5.846 1.00 51.94 83 GLU A C 1
ATOM 640 O O . GLU A 1 83 ? -1.729 0.236 -6.738 1.00 51.94 83 GLU A O 1
ATOM 645 N N . VAL A 1 84 ? -0.830 -1.093 -5.187 1.00 51.53 84 VAL A N 1
ATOM 646 C CA . VAL A 1 84 ? 0.556 -0.641 -5.404 1.00 51.53 84 VAL A CA 1
ATOM 647 C C . VAL A 1 84 ? 1.102 -1.106 -6.760 1.00 51.53 84 VAL A C 1
ATOM 649 O O . VAL A 1 84 ? 1.884 -0.396 -7.394 1.00 51.53 84 VAL A O 1
ATOM 652 N N . THR A 1 85 ? 0.676 -2.275 -7.254 1.00 50.41 85 THR A N 1
ATOM 653 C CA . THR A 1 85 ? 1.161 -2.812 -8.540 1.00 50.41 85 THR A CA 1
ATOM 654 C C . THR A 1 85 ? 0.668 -1.994 -9.741 1.00 50.41 85 THR A C 1
ATOM 656 O O . THR A 1 85 ? 1.380 -1.888 -10.741 1.00 50.41 85 THR A O 1
ATOM 659 N N . ARG A 1 86 ? -0.510 -1.360 -9.643 1.00 51.97 86 ARG A N 1
ATOM 660 C CA . ARG A 1 86 ? -1.053 -0.480 -10.695 1.00 51.97 86 ARG A CA 1
ATOM 661 C C . ARG A 1 86 ? -0.290 0.841 -10.818 1.00 51.97 86 ARG A C 1
ATOM 663 O O . ARG A 1 86 ? -0.039 1.292 -11.934 1.00 51.97 86 ARG A O 1
ATOM 670 N N . GLU A 1 87 ? 0.117 1.428 -9.696 1.00 52.56 87 GLU A N 1
ATOM 671 C CA . GLU A 1 87 ? 0.813 2.723 -9.669 1.00 52.56 87 GLU A CA 1
ATOM 672 C C . GLU A 1 87 ? 2.228 2.621 -10.267 1.00 52.56 87 GLU A C 1
ATOM 674 O O . GLU A 1 87 ? 2.623 3.427 -11.111 1.00 52.56 87 GLU A O 1
ATOM 679 N N . VAL A 1 88 ? 2.978 1.571 -9.907 1.00 59.62 88 VAL A N 1
ATOM 680 C CA . VAL A 1 88 ? 4.338 1.345 -10.433 1.00 59.62 88 VAL A CA 1
ATOM 681 C C . VAL A 1 88 ? 4.312 0.920 -11.907 1.00 59.62 88 VAL A C 1
ATOM 683 O O . VAL A 1 88 ? 5.213 1.278 -12.670 1.00 59.62 88 VAL A O 1
ATOM 686 N N . GLY A 1 89 ? 3.256 0.221 -12.341 1.00 61.12 89 GLY A N 1
ATOM 687 C CA . GLY A 1 89 ? 3.080 -0.196 -13.733 1.00 61.12 89 GLY A CA 1
ATOM 688 C C . GLY A 1 89 ? 3.079 0.974 -14.722 1.00 61.12 89 GLY A C 1
ATOM 689 O O . GLY A 1 89 ? 3.697 0.880 -15.783 1.00 61.12 89 GLY A O 1
ATOM 690 N N . ARG A 1 90 ? 2.468 2.110 -14.356 1.00 72.19 90 ARG A N 1
ATOM 691 C CA . ARG A 1 90 ? 2.426 3.314 -15.204 1.00 72.19 90 ARG A CA 1
ATOM 692 C C . ARG A 1 90 ? 3.818 3.905 -15.440 1.00 72.19 90 ARG A C 1
ATOM 694 O O . ARG A 1 90 ? 4.164 4.218 -16.576 1.00 72.19 90 ARG A O 1
ATOM 701 N N . THR A 1 91 ? 4.636 4.015 -14.395 1.00 75.25 91 THR A N 1
ATOM 702 C CA . THR A 1 91 ? 6.004 4.551 -14.511 1.00 75.25 91 THR A CA 1
ATOM 703 C C . THR A 1 91 ? 6.921 3.597 -15.276 1.00 75.25 91 THR A C 1
ATOM 705 O O . THR A 1 91 ? 7.677 4.036 -16.143 1.00 75.25 91 THR A O 1
ATOM 708 N N . LEU A 1 92 ? 6.818 2.285 -15.031 1.00 77.75 92 LEU A N 1
ATOM 709 C CA . LEU A 1 92 ? 7.570 1.280 -15.791 1.00 77.75 92 LEU A CA 1
ATOM 710 C C . LEU A 1 92 ? 7.191 1.268 -17.279 1.00 77.75 92 LEU A C 1
ATOM 712 O O . LEU A 1 92 ? 8.070 1.101 -18.121 1.00 77.75 92 LEU A O 1
ATOM 716 N N . MET A 1 93 ? 5.920 1.508 -17.621 1.00 81.19 93 MET A N 1
ATOM 717 C CA . MET A 1 93 ? 5.470 1.623 -19.013 1.00 81.19 93 MET A CA 1
ATOM 718 C C . MET A 1 93 ? 6.101 2.827 -19.725 1.00 81.19 93 MET A C 1
ATOM 720 O O . MET A 1 93 ? 6.527 2.697 -20.871 1.00 81.19 93 MET A O 1
ATOM 724 N N . ILE A 1 94 ? 6.218 3.976 -19.047 1.00 88.38 94 ILE A N 1
ATOM 725 C CA . ILE A 1 94 ? 6.888 5.166 -19.599 1.00 88.38 94 ILE A CA 1
ATOM 726 C C . ILE A 1 94 ? 8.370 4.872 -19.855 1.00 88.38 94 ILE A C 1
ATOM 728 O O . ILE A 1 94 ? 8.868 5.145 -20.945 1.00 88.38 94 ILE A O 1
ATOM 732 N N . ILE A 1 95 ? 9.069 4.272 -18.885 1.00 91.44 95 ILE A N 1
ATOM 733 C CA . ILE A 1 95 ? 10.483 3.897 -19.045 1.00 91.44 95 ILE A CA 1
ATOM 734 C C . ILE A 1 95 ? 10.643 2.892 -20.192 1.00 91.44 95 ILE A C 1
ATOM 736 O O . ILE A 1 95 ? 11.524 3.062 -21.032 1.00 91.44 95 ILE A O 1
ATOM 740 N N . GLY A 1 96 ? 9.770 1.885 -20.273 1.00 92.00 96 GLY A N 1
ATOM 741 C CA . GLY A 1 96 ? 9.758 0.908 -21.362 1.00 92.00 96 GLY A CA 1
ATOM 742 C C . GLY A 1 96 ? 9.542 1.549 -22.735 1.00 92.00 96 GLY A C 1
ATOM 743 O O . GLY A 1 96 ? 10.243 1.207 -23.685 1.00 92.00 96 GLY A O 1
ATOM 744 N N . LEU A 1 97 ? 8.636 2.526 -22.836 1.00 95.38 97 LEU A N 1
ATOM 745 C CA . LEU A 1 97 ? 8.393 3.277 -24.069 1.00 95.38 97 LEU A CA 1
ATOM 746 C C . LEU A 1 97 ? 9.629 4.079 -24.496 1.00 95.38 97 LEU A C 1
ATOM 748 O O . LEU A 1 97 ? 10.030 4.029 -25.658 1.00 95.38 97 LEU A O 1
ATOM 752 N N . VAL A 1 98 ? 10.261 4.789 -23.558 1.00 97.50 98 VAL A N 1
ATOM 753 C CA . VAL A 1 98 ? 11.478 5.570 -23.826 1.00 97.50 98 VAL A CA 1
ATOM 754 C C . VAL A 1 98 ? 12.637 4.656 -24.233 1.00 97.50 98 VAL A C 1
ATOM 756 O O . VAL A 1 98 ? 13.330 4.941 -25.209 1.00 97.50 98 VAL A O 1
ATOM 759 N N . ALA A 1 99 ? 12.822 3.531 -23.539 1.00 96.25 99 ALA A N 1
ATOM 760 C CA . ALA A 1 99 ? 13.841 2.542 -23.875 1.00 96.25 99 ALA A CA 1
ATOM 761 C C . ALA A 1 99 ? 13.622 1.944 -25.276 1.00 96.25 99 ALA A C 1
ATOM 763 O O . ALA A 1 99 ? 14.575 1.810 -26.045 1.00 96.25 99 ALA A O 1
ATOM 764 N N . LEU A 1 100 ? 12.372 1.646 -25.643 1.00 97.00 100 LEU A N 1
ATOM 765 C CA . LEU A 1 100 ? 12.025 1.154 -26.976 1.00 97.00 100 LEU A CA 1
ATOM 766 C C . LEU A 1 100 ? 12.370 2.177 -28.066 1.00 97.00 100 LEU A C 1
ATOM 768 O O . LEU A 1 100 ? 12.996 1.821 -29.065 1.00 97.00 100 LEU A O 1
ATOM 772 N N . LEU A 1 101 ? 12.018 3.451 -27.866 1.00 97.81 101 LEU A N 1
ATOM 773 C CA . LEU A 1 101 ? 12.374 4.525 -28.798 1.00 97.81 101 LEU A CA 1
ATOM 774 C C . LEU A 1 101 ? 13.894 4.665 -28.954 1.00 97.81 101 LEU A C 1
ATOM 776 O O . LEU A 1 101 ? 14.382 4.838 -30.072 1.00 97.81 101 LEU A O 1
ATOM 780 N N . ALA A 1 102 ? 14.647 4.536 -27.859 1.00 96.75 102 ALA A N 1
ATOM 781 C CA . ALA A 1 102 ? 16.105 4.576 -27.891 1.00 96.75 102 ALA A CA 1
ATOM 782 C C . ALA A 1 102 ? 16.702 3.418 -28.711 1.00 96.75 102 ALA A C 1
ATOM 784 O O . ALA A 1 102 ? 17.592 3.646 -29.532 1.00 96.75 102 ALA A O 1
ATOM 785 N N . ILE A 1 103 ? 16.184 2.195 -28.549 1.00 97.12 103 ILE A N 1
ATOM 786 C CA . ILE A 1 103 ? 16.614 1.025 -29.333 1.00 97.12 103 ILE A CA 1
ATOM 787 C C . ILE A 1 103 ? 16.329 1.235 -30.826 1.00 97.12 103 ILE A C 1
ATOM 789 O O . ILE A 1 103 ? 17.205 0.990 -31.658 1.00 97.12 103 ILE A O 1
ATOM 793 N N . ILE A 1 104 ? 15.137 1.730 -31.175 1.00 97.25 104 ILE A N 1
ATOM 794 C CA . ILE A 1 104 ? 14.766 2.019 -32.569 1.00 97.25 104 ILE A CA 1
ATOM 795 C C . ILE A 1 104 ? 15.716 3.062 -33.169 1.00 97.25 104 ILE A C 1
ATOM 797 O O . ILE A 1 104 ? 16.237 2.866 -34.268 1.00 97.25 104 ILE A O 1
ATOM 801 N N . ALA A 1 105 ? 15.990 4.149 -32.444 1.00 96.12 105 ALA A N 1
ATOM 802 C CA . ALA A 1 105 ? 16.909 5.188 -32.896 1.00 96.12 105 ALA A CA 1
ATOM 803 C C . ALA A 1 105 ? 18.330 4.642 -33.127 1.00 96.12 105 ALA A C 1
ATOM 805 O O . ALA A 1 105 ? 18.939 4.920 -34.164 1.00 96.12 105 ALA A O 1
ATOM 806 N N . ALA A 1 106 ? 18.838 3.821 -32.204 1.00 94.44 106 ALA A N 1
ATOM 807 C CA . ALA A 1 106 ? 20.140 3.173 -32.338 1.00 94.44 106 ALA A CA 1
ATOM 808 C C . ALA A 1 106 ? 20.201 2.246 -33.565 1.00 94.44 106 ALA A C 1
ATOM 810 O O . ALA A 1 106 ? 21.171 2.294 -34.323 1.00 94.44 106 ALA A O 1
ATOM 811 N N . ALA A 1 107 ? 19.151 1.458 -33.812 1.00 93.81 107 ALA A N 1
ATOM 812 C CA . ALA A 1 107 ? 19.067 0.581 -34.978 1.00 93.81 107 ALA A CA 1
ATOM 813 C C . ALA A 1 107 ? 19.067 1.371 -36.299 1.00 93.81 107 ALA A C 1
ATOM 815 O O . ALA A 1 107 ? 19.820 1.044 -37.217 1.00 93.81 107 ALA A O 1
ATOM 816 N N . LEU A 1 108 ? 18.287 2.455 -36.386 1.00 93.88 108 LEU A N 1
ATOM 817 C CA . LEU A 1 108 ? 18.262 3.329 -37.565 1.00 93.88 108 LEU A CA 1
ATOM 818 C C . LEU A 1 108 ? 19.634 3.959 -37.840 1.00 93.88 108 LEU A C 1
ATOM 820 O O . LEU A 1 108 ? 20.080 4.013 -38.989 1.00 93.88 108 LEU A O 1
ATOM 824 N N . LEU A 1 109 ? 20.329 4.405 -36.791 1.00 90.88 109 LEU A N 1
ATOM 825 C CA . LEU A 1 109 ? 21.690 4.932 -36.895 1.00 90.88 109 LEU A CA 1
ATOM 826 C C . LEU A 1 109 ? 22.687 3.866 -37.354 1.00 90.88 109 LEU A C 1
ATOM 828 O O . LEU A 1 109 ? 23.549 4.161 -38.180 1.00 90.88 109 LEU A O 1
ATOM 832 N N . ALA A 1 110 ? 22.575 2.636 -36.854 1.00 88.50 110 ALA A N 1
ATOM 833 C CA . ALA A 1 110 ? 23.431 1.528 -37.265 1.00 88.50 110 ALA A CA 1
ATOM 834 C C . ALA A 1 110 ? 23.255 1.203 -38.757 1.00 88.50 110 ALA A C 1
ATOM 836 O O . ALA A 1 110 ? 24.246 1.115 -39.480 1.00 88.50 110 ALA A O 1
ATOM 837 N N . ILE A 1 111 ? 22.011 1.135 -39.245 1.00 89.00 111 ILE A N 1
ATOM 838 C CA . ILE A 1 111 ? 21.713 0.924 -40.673 1.00 89.00 111 ILE A CA 1
ATOM 839 C C . ILE A 1 111 ? 22.292 2.067 -41.517 1.00 89.00 111 ILE A C 1
ATOM 841 O O . ILE A 1 111 ? 22.931 1.836 -42.544 1.00 89.00 111 ILE A O 1
ATOM 845 N N . ARG A 1 112 ? 22.124 3.317 -41.067 1.00 79.94 112 ARG A N 1
ATOM 846 C CA . ARG A 1 112 ? 22.640 4.491 -41.782 1.00 79.94 112 ARG A CA 1
ATOM 847 C C . ARG A 1 112 ? 24.171 4.505 -41.847 1.00 79.94 112 ARG A C 1
ATOM 849 O O . ARG A 1 112 ? 24.729 4.917 -42.861 1.00 79.94 112 ARG A O 1
ATOM 856 N N . GLN A 1 113 ? 24.844 4.055 -40.790 1.00 76.44 113 GLN A N 1
ATOM 857 C CA . GLN A 1 113 ? 26.302 3.923 -40.762 1.00 76.44 113 GLN A CA 1
ATOM 858 C C . GLN A 1 113 ? 26.787 2.766 -41.642 1.00 76.44 113 GLN A C 1
ATOM 860 O O . GLN A 1 113 ? 27.729 2.958 -42.408 1.00 76.44 113 GLN A O 1
ATOM 865 N N . GLY A 1 114 ? 26.109 1.615 -41.611 1.00 71.44 114 GLY A N 1
ATOM 866 C CA . GLY A 1 114 ? 26.415 0.467 -42.470 1.00 71.44 114 GLY A CA 1
ATOM 867 C C . GLY A 1 114 ? 26.342 0.814 -43.959 1.00 71.44 114 GLY A C 1
ATOM 868 O O . GLY A 1 114 ? 27.294 0.568 -44.695 1.00 71.44 114 GLY A O 1
ATOM 869 N N . ASN A 1 115 ? 25.282 1.508 -44.385 1.00 64.56 115 ASN A N 1
ATOM 870 C CA . ASN A 1 115 ? 25.130 1.959 -45.775 1.00 64.56 115 ASN A CA 1
ATOM 871 C C . ASN A 1 115 ? 26.195 2.982 -46.201 1.00 64.56 115 ASN A C 1
ATOM 873 O O . ASN A 1 115 ? 26.536 3.065 -47.378 1.00 64.56 115 ASN A O 1
ATOM 877 N N . ARG A 1 116 ? 26.738 3.763 -45.259 1.00 62.06 116 ARG A N 1
ATOM 878 C CA . ARG A 1 116 ? 27.789 4.754 -45.532 1.00 62.06 116 ARG A CA 1
ATOM 879 C C . ARG A 1 116 ? 29.190 4.131 -45.616 1.00 62.06 116 ARG A C 1
ATOM 881 O O . ARG A 1 116 ? 30.060 4.719 -46.248 1.00 62.06 116 ARG A O 1
ATOM 888 N N . LEU A 1 117 ? 29.410 2.971 -44.993 1.00 56.91 117 LEU A N 1
ATOM 889 C CA . LEU A 1 117 ? 30.715 2.298 -44.921 1.00 56.91 117 LEU A CA 1
ATOM 890 C C . LEU A 1 117 ? 30.864 1.132 -45.910 1.00 56.91 117 LEU A C 1
ATOM 892 O O . LEU A 1 117 ? 31.987 0.815 -46.283 1.00 56.91 117 LEU A O 1
ATOM 896 N N . ALA A 1 118 ? 29.767 0.514 -46.359 1.00 57.00 118 ALA A N 1
ATOM 897 C CA . ALA A 1 118 ? 29.810 -0.593 -47.323 1.00 57.00 118 ALA A CA 1
ATOM 898 C C . ALA A 1 118 ? 29.941 -0.136 -48.790 1.00 57.00 118 ALA A C 1
ATOM 900 O O . ALA A 1 118 ? 30.399 -0.901 -49.633 1.00 57.00 118 ALA A O 1
ATOM 901 N N . ALA A 1 119 ? 29.576 1.113 -49.097 1.00 56.03 119 ALA A N 1
ATOM 902 C CA . ALA A 1 119 ? 29.602 1.657 -50.456 1.00 56.03 119 ALA A CA 1
ATOM 903 C C . ALA A 1 119 ? 30.982 1.642 -51.167 1.00 56.03 119 ALA A C 1
ATOM 905 O O . ALA A 1 119 ? 30.988 1.418 -52.372 1.00 56.03 119 ALA A O 1
ATOM 906 N N . PRO A 1 120 ? 32.147 1.824 -50.504 1.00 56.88 120 PRO A N 1
ATOM 907 C CA . PRO A 1 120 ? 33.430 1.888 -51.212 1.00 56.88 120 PRO A CA 1
ATOM 908 C C . PRO A 1 120 ? 34.119 0.530 -51.432 1.00 56.88 120 PRO A C 1
ATOM 910 O O . PRO A 1 120 ? 35.090 0.469 -52.179 1.00 56.88 120 PRO A O 1
ATOM 913 N N . LEU A 1 121 ? 33.680 -0.555 -50.776 1.00 49.41 121 LEU A N 1
ATOM 914 C CA . LEU A 1 121 ? 34.347 -1.865 -50.889 1.00 49.41 121 LEU A CA 1
ATOM 915 C C . LEU A 1 121 ? 33.830 -2.699 -52.067 1.00 49.41 121 LEU A C 1
ATOM 917 O O . LEU A 1 121 ? 34.582 -3.504 -52.608 1.00 49.41 121 LEU A O 1
ATOM 921 N N . THR A 1 122 ? 32.587 -2.473 -52.500 1.00 60.06 122 THR A N 1
ATOM 922 C CA . THR A 1 122 ? 32.050 -3.078 -53.731 1.00 60.06 122 THR A CA 1
ATOM 923 C C . THR A 1 122 ? 32.735 -2.501 -54.972 1.00 60.06 122 THR A C 1
ATOM 925 O O . THR A 1 122 ? 33.087 -3.243 -55.881 1.00 60.06 122 THR A O 1
ATOM 928 N N . ASP A 1 123 ? 33.011 -1.196 -54.970 1.00 57.59 123 ASP A N 1
ATOM 929 C CA . ASP A 1 123 ? 33.579 -0.484 -56.125 1.00 57.59 123 ASP A CA 1
ATOM 930 C C . ASP A 1 123 ? 35.077 -0.811 -56.356 1.00 57.59 123 ASP A C 1
ATOM 932 O O . ASP A 1 123 ? 35.595 -0.750 -57.471 1.00 57.59 123 ASP A O 1
ATOM 936 N N . LEU A 1 124 ? 35.786 -1.248 -55.306 1.00 55.72 124 LEU A N 1
ATOM 937 C CA . LEU A 1 124 ? 37.180 -1.712 -55.395 1.00 55.72 124 LEU A CA 1
ATOM 938 C C . LEU A 1 124 ? 37.318 -3.166 -55.873 1.00 55.72 124 LEU A C 1
ATOM 940 O O . LEU A 1 124 ? 38.374 -3.528 -56.389 1.00 55.72 124 LEU A O 1
ATOM 944 N N . ALA A 1 125 ? 36.280 -3.994 -55.729 1.00 61.81 125 ALA A N 1
ATOM 945 C CA . ALA A 1 125 ? 36.290 -5.362 -56.247 1.00 61.81 125 ALA A CA 1
ATOM 946 C C . ALA A 1 125 ? 36.142 -5.389 -57.778 1.00 61.81 125 ALA A C 1
ATOM 948 O O . ALA A 1 125 ? 36.785 -6.194 -58.446 1.00 61.81 125 ALA A O 1
ATOM 949 N N . GLU A 1 126 ? 35.361 -4.465 -58.341 1.00 61.97 126 GLU A N 1
ATOM 950 C CA . GLU A 1 126 ? 35.057 -4.421 -59.777 1.00 61.97 126 GLU A CA 1
ATOM 951 C C . GLU A 1 126 ? 36.212 -3.856 -60.629 1.00 61.97 126 GLU A C 1
ATOM 953 O O . GLU A 1 126 ? 36.342 -4.169 -61.811 1.00 61.97 126 GLU A O 1
ATOM 958 N N . THR A 1 127 ? 37.132 -3.096 -60.027 1.00 62.28 127 THR A N 1
ATOM 959 C CA . THR A 1 127 ? 38.328 -2.588 -60.732 1.00 62.28 127 THR A CA 1
ATOM 960 C C . THR A 1 127 ? 39.444 -3.639 -60.852 1.00 62.28 127 THR A C 1
ATOM 962 O O . THR A 1 127 ? 40.373 -3.456 -61.631 1.00 62.28 127 THR A O 1
ATOM 965 N N . ALA A 1 128 ? 39.361 -4.760 -60.127 1.00 61.28 128 ALA A N 1
ATOM 966 C CA . ALA A 1 128 ? 40.325 -5.861 -60.233 1.00 61.28 128 ALA A CA 1
ATOM 967 C C . ALA A 1 128 ? 39.954 -6.907 -61.307 1.00 61.28 128 ALA A C 1
ATOM 969 O O . ALA A 1 128 ? 40.733 -7.826 -61.551 1.00 61.28 128 ALA A O 1
ATOM 970 N N . GLU A 1 129 ? 38.778 -6.788 -61.934 1.00 63.28 129 GLU A N 1
ATOM 971 C CA . GLU A 1 129 ? 38.291 -7.719 -62.965 1.00 63.28 129 GLU A CA 1
ATOM 972 C C . GLU A 1 129 ? 38.661 -7.290 -64.402 1.00 63.28 129 GLU A C 1
ATOM 974 O O . GLU A 1 129 ? 38.491 -8.070 -65.340 1.00 63.28 129 GLU A O 1
ATOM 979 N N . ARG A 1 130 ? 39.205 -6.079 -64.596 1.00 49.06 130 ARG A N 1
ATOM 980 C CA . ARG A 1 130 ? 39.703 -5.607 -65.900 1.00 49.06 130 ARG A CA 1
ATOM 981 C C . ARG A 1 130 ? 41.219 -5.602 -66.008 1.00 49.06 130 ARG A C 1
ATOM 983 O O . ARG A 1 130 ? 41.879 -5.107 -65.071 1.00 49.06 130 ARG A O 1
#

Radius of gyration: 30.66 Å; chains: 1; bounding box: 60×21×93 Å

Sequence (130 aa):
SAQERVDSEAVRLVSIVDSRLIAEEQITSEILRDQVEEGRYAVVRLRNRPPIEIGSRPGGDVIKATERGEAGESVTVEEPRSEVTREVGRTLMIIGLVALLAIIAAALLAIRQGNRLAAPLTDLAETAER

Secondary structure (DSSP, 8-state):
-HHHHHHHHHHHHHHHHHHHHHTT----HHHHHTTSPTT-EEEEE-TTS--EEES-PPPSSEEEEEEE-TTS-EEEEEEEHHHHHHHHHHHHHHHHHHHHHHHHHHHHHHHHHHHHHHHHHHHHHHTT--